Protein AF-A0AAP2CQ10-F1 (afdb_monomer)

Nearest PDB structures (foldseek):
  6xfl-assembly1_A  TM=2.864E-01  e=7.349E+00  Salmonella enterica subsp. enterica serovar Typhimurium str. LT2

Mean predicted aligned error: 11.49 Å

Solvent-accessible surface area (backbone atoms only — not comparable to full-atom values): 4406 Å² total; per-residue (Å²): 137,85,83,80,81,82,75,81,89,60,76,64,66,57,59,71,42,44,65,60,50,53,54,52,50,48,54,50,53,52,51,60,68,40,47,63,59,54,50,48,50,58,59,66,72,48,53,70,68,60,29,48,78,70,75,39,55,82,85,43,45,63,61,63,69,49,59,85,78,114

Organism: NCBI:txid2841044

pLDDT: mean 81.54, std 12.0, range [47.59, 93.69]

Structure (mmCIF, N/CA/C/O backbone):
data_AF-A0AAP2CQ10-F1
#
_entry.id   AF-A0AAP2CQ10-F1
#
loop_
_atom_site.group_PDB
_atom_site.id
_atom_site.type_symbol
_atom_site.label_atom_id
_atom_site.label_alt_id
_atom_site.label_comp_id
_atom_site.label_asym_id
_atom_site.label_entity_id
_atom_site.label_seq_id
_atom_site.pdbx_PDB_ins_code
_atom_site.Cartn_x
_atom_site.Cartn_y
_atom_site.Cartn_z
_atom_site.occupancy
_atom_site.B_iso_or_equiv
_atom_site.auth_seq_id
_atom_site.auth_comp_id
_atom_site.auth_asym_id
_atom_site.auth_atom_id
_atom_site.pdbx_PDB_model_num
ATOM 1 N N . MET A 1 1 ? 9.216 -17.695 -55.859 1.00 47.59 1 MET A N 1
ATOM 2 C CA . MET A 1 1 ? 8.914 -17.600 -54.415 1.00 47.59 1 MET A CA 1
ATOM 3 C C . MET A 1 1 ? 9.721 -16.435 -53.864 1.00 47.59 1 MET A C 1
ATOM 5 O O . MET A 1 1 ? 10.939 -16.501 -53.929 1.00 47.59 1 MET A O 1
ATOM 9 N N . VAL A 1 2 ? 9.078 -15.340 -53.448 1.00 49.62 2 VAL A N 1
ATOM 10 C CA . VAL A 1 2 ? 9.766 -14.180 -52.852 1.00 49.62 2 VAL A CA 1
ATOM 11 C C . VAL A 1 2 ? 9.690 -14.334 -51.338 1.00 49.62 2 VAL A C 1
ATOM 13 O O . VAL A 1 2 ? 8.595 -14.399 -50.786 1.00 49.62 2 VAL A O 1
ATOM 16 N N . ALA A 1 3 ? 10.842 -14.442 -50.680 1.00 56.97 3 ALA A N 1
ATOM 17 C CA . ALA A 1 3 ? 10.927 -14.396 -49.228 1.00 56.97 3 ALA A CA 1
ATOM 18 C C . ALA A 1 3 ? 10.835 -12.930 -48.782 1.00 56.97 3 ALA A C 1
ATOM 20 O O . ALA A 1 3 ? 11.728 -12.131 -49.058 1.00 56.97 3 ALA A O 1
ATOM 21 N N . THR A 1 4 ? 9.739 -12.563 -48.123 1.00 60.06 4 THR A N 1
ATOM 22 C CA . THR A 1 4 ? 9.586 -11.251 -47.490 1.00 60.06 4 THR A CA 1
ATOM 23 C C . THR A 1 4 ? 10.244 -11.300 -46.116 1.00 60.06 4 THR A C 1
ATOM 25 O O . THR A 1 4 ? 9.666 -11.805 -45.156 1.00 60.06 4 THR A O 1
ATOM 28 N N . THR A 1 5 ? 11.469 -10.794 -46.005 1.00 61.38 5 THR A N 1
ATOM 29 C CA . THR A 1 5 ? 12.129 -10.617 -44.707 1.00 61.38 5 THR A CA 1
ATOM 30 C C . THR A 1 5 ? 11.481 -9.434 -43.986 1.00 61.38 5 THR A C 1
ATOM 32 O O . THR A 1 5 ? 11.758 -8.278 -44.296 1.00 61.38 5 THR A O 1
ATOM 35 N N . SER A 1 6 ? 10.587 -9.722 -43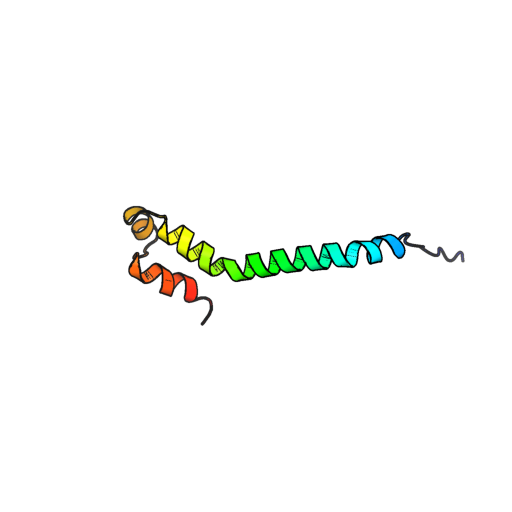.037 1.00 56.06 6 SER A N 1
ATOM 36 C CA . SER A 1 6 ? 10.021 -8.730 -42.116 1.00 56.06 6 SER A CA 1
ATOM 37 C C . SER A 1 6 ? 11.119 -8.245 -41.164 1.00 56.06 6 SER A C 1
ATOM 39 O O . SER A 1 6 ? 11.454 -8.91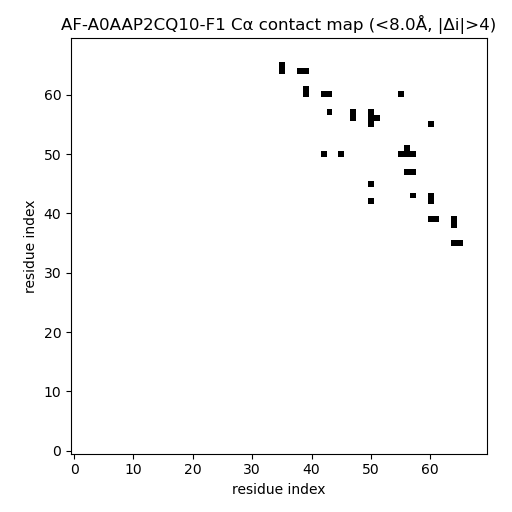4 -40.188 1.00 56.06 6 SER A O 1
ATOM 41 N N . HIS A 1 7 ? 11.743 -7.110 -41.475 1.00 53.97 7 HIS A N 1
ATOM 42 C CA . HIS A 1 7 ? 12.688 -6.460 -40.573 1.00 53.97 7 HIS A CA 1
ATOM 43 C C . HIS A 1 7 ? 11.890 -5.562 -39.626 1.00 53.97 7 HIS A C 1
ATOM 45 O O . HIS A 1 7 ? 11.530 -4.447 -39.992 1.00 53.97 7 HIS A O 1
ATOM 51 N N . ALA A 1 8 ? 11.568 -6.053 -38.426 1.00 62.12 8 ALA A N 1
ATOM 52 C CA . ALA A 1 8 ? 11.016 -5.207 -37.373 1.00 62.12 8 ALA A CA 1
ATOM 53 C C . ALA A 1 8 ? 12.087 -4.166 -36.989 1.00 62.12 8 ALA A C 1
ATOM 55 O O . ALA A 1 8 ? 13.129 -4.546 -36.445 1.00 62.12 8 ALA A O 1
ATOM 56 N N . PRO A 1 9 ? 11.898 -2.865 -37.269 1.00 60.62 9 PRO A N 1
ATOM 57 C CA . PRO A 1 9 ? 12.880 -1.879 -36.869 1.00 60.62 9 PRO A CA 1
ATOM 58 C C . PRO A 1 9 ? 12.678 -1.631 -35.372 1.00 60.62 9 PRO A C 1
ATOM 60 O O . PRO A 1 9 ? 11.625 -1.129 -34.992 1.00 60.62 9 PRO A O 1
ATOM 63 N N . THR A 1 10 ? 13.634 -2.028 -34.518 1.00 65.19 10 THR A N 1
ATOM 64 C CA . THR A 1 10 ? 14.133 -1.268 -33.335 1.00 65.19 10 THR A CA 1
ATOM 65 C C . THR A 1 10 ? 14.904 -2.133 -32.314 1.00 65.19 10 THR A C 1
ATOM 67 O O . THR A 1 10 ? 14.416 -2.425 -31.220 1.00 65.19 10 THR A O 1
ATOM 70 N N . PRO A 1 11 ? 16.171 -2.484 -32.590 1.00 69.75 11 PRO A N 1
ATOM 71 C CA . PRO A 1 11 ? 17.045 -3.071 -31.572 1.00 69.75 11 PRO A CA 1
ATOM 72 C C . PRO A 1 11 ? 17.672 -2.023 -30.631 1.00 69.75 11 PRO A C 1
ATOM 74 O O . PRO A 1 11 ? 17.990 -2.339 -29.493 1.00 69.75 11 PRO A O 1
A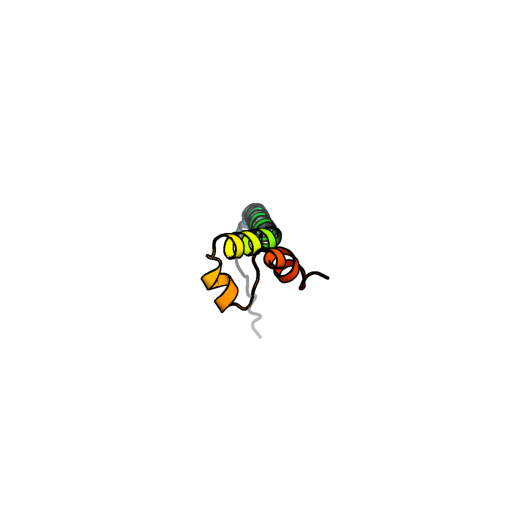TOM 77 N N . LEU A 1 12 ? 17.831 -0.763 -31.057 1.00 75.81 12 LEU A N 1
ATOM 78 C CA . LEU A 1 12 ? 18.514 0.258 -30.246 1.00 75.81 12 LEU A CA 1
ATOM 79 C C . LEU A 1 12 ? 17.596 0.919 -29.203 1.00 75.81 12 LEU A C 1
ATOM 81 O O . LEU A 1 12 ? 17.965 1.050 -28.038 1.00 75.81 12 LEU A O 1
ATOM 85 N N . LEU A 1 13 ? 16.378 1.305 -29.594 1.00 76.31 13 LEU A N 1
ATOM 86 C CA . LEU A 1 13 ? 15.418 1.939 -28.678 1.00 76.31 13 LEU A CA 1
ATOM 87 C C . LEU A 1 13 ? 14.955 0.994 -27.561 1.00 76.31 13 LEU A C 1
ATOM 89 O O . LEU A 1 13 ? 14.687 1.436 -26.445 1.00 76.31 13 LEU A O 1
ATOM 93 N N . SER A 1 14 ? 14.891 -0.312 -27.827 1.00 76.25 14 SER A N 1
ATOM 94 C CA . SER A 1 14 ? 14.517 -1.309 -26.824 1.00 76.25 14 SER A CA 1
ATOM 95 C C . SER A 1 14 ? 15.570 -1.443 -25.722 1.00 76.25 14 SER A C 1
ATOM 97 O O . SER A 1 14 ? 15.180 -1.551 -24.558 1.00 76.25 14 SER A O 1
ATOM 99 N N . VAL A 1 15 ? 16.859 -1.350 -26.075 1.00 83.12 15 VAL A N 1
ATOM 100 C CA . VAL A 1 15 ? 18.001 -1.350 -25.145 1.00 83.12 15 VAL A CA 1
ATOM 101 C C . VAL A 1 15 ? 18.033 -0.072 -24.307 1.00 83.12 15 VAL A C 1
ATOM 103 O O . VAL A 1 15 ? 18.167 -0.144 -23.089 1.00 83.12 15 VAL A O 1
ATOM 106 N N . LEU A 1 16 ? 17.816 1.097 -24.919 1.00 86.31 16 LEU A N 1
ATOM 107 C CA . LEU A 1 16 ? 17.756 2.371 -24.186 1.00 86.31 16 LEU A CA 1
ATOM 108 C C . LEU A 1 16 ? 16.574 2.445 -23.204 1.00 86.31 16 LEU A C 1
ATOM 110 O O . LEU A 1 16 ? 16.647 3.147 -22.199 1.00 86.31 16 LEU A O 1
ATOM 114 N N . ALA A 1 17 ? 15.500 1.693 -23.455 1.00 86.00 17 ALA A N 1
ATOM 115 C CA . ALA A 1 17 ? 14.344 1.614 -22.566 1.00 86.00 17 ALA A CA 1
ATOM 116 C C . ALA A 1 17 ? 14.515 0.625 -21.391 1.00 86.00 17 ALA A C 1
ATOM 118 O O . ALA A 1 17 ? 13.687 0.625 -20.481 1.00 86.00 17 ALA A O 1
ATOM 119 N N . VAL A 1 18 ? 15.564 -0.210 -21.371 1.00 86.00 18 VAL A N 1
ATOM 120 C CA . VAL A 1 18 ? 15.837 -1.174 -20.283 1.00 86.00 18 VAL A CA 1
ATOM 121 C C . VAL A 1 18 ? 15.862 -0.532 -18.884 1.00 86.00 18 VAL A C 1
ATOM 123 O O . VAL A 1 18 ? 15.128 -1.024 -18.024 1.00 86.00 18 VAL A O 1
ATOM 126 N N . PRO A 1 19 ? 16.611 0.560 -18.617 1.00 85.62 19 PRO A N 1
ATOM 127 C CA . PRO A 1 19 ? 16.637 1.164 -17.282 1.00 85.62 19 PRO A CA 1
ATOM 128 C C . PRO A 1 19 ? 15.262 1.696 -16.861 1.00 85.62 19 PRO A C 1
ATOM 130 O O . PRO A 1 19 ? 14.837 1.486 -15.728 1.00 85.62 19 PRO A O 1
ATOM 133 N N . PHE A 1 20 ? 14.519 2.311 -17.783 1.00 90.56 20 PHE A N 1
ATOM 134 C CA . PHE A 1 20 ? 13.184 2.838 -17.497 1.00 90.56 20 PHE A CA 1
ATOM 135 C C . PHE A 1 20 ? 12.177 1.727 -17.179 1.00 90.56 20 PHE A C 1
ATOM 137 O O . PHE A 1 20 ? 11.354 1.887 -16.279 1.00 90.56 20 PHE A O 1
ATOM 144 N N . ARG A 1 21 ? 12.275 0.573 -17.852 1.00 87.38 21 ARG A N 1
ATOM 145 C CA . ARG A 1 21 ? 11.466 -0.608 -17.514 1.00 87.38 21 A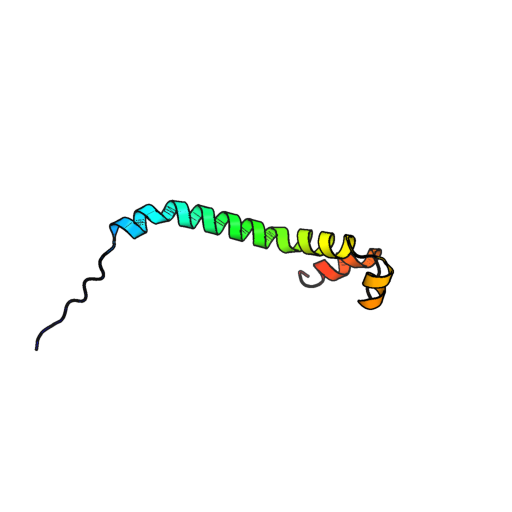RG A CA 1
ATOM 146 C C . ARG A 1 21 ? 11.812 -1.161 -16.135 1.00 87.38 21 ARG A C 1
ATOM 148 O O . ARG A 1 21 ? 10.904 -1.499 -15.387 1.00 87.38 21 ARG A O 1
ATOM 155 N N . ALA A 1 22 ? 13.094 -1.218 -15.776 1.00 88.38 22 ALA A N 1
ATOM 156 C CA . ALA A 1 22 ? 13.517 -1.680 -14.455 1.00 88.38 22 ALA A CA 1
ATOM 157 C C . ALA A 1 22 ? 12.967 -0.784 -13.330 1.00 88.38 22 ALA A C 1
ATOM 159 O O . ALA A 1 22 ? 12.430 -1.291 -12.348 1.00 88.38 22 ALA A O 1
ATOM 160 N N . VAL A 1 23 ? 13.026 0.539 -13.506 1.00 90.94 23 VAL A N 1
ATOM 161 C CA . VAL A 1 23 ? 12.463 1.509 -12.553 1.00 90.94 23 VAL A CA 1
ATOM 162 C C . VAL A 1 23 ? 10.938 1.388 -12.465 1.00 90.94 23 VAL A C 1
ATOM 164 O O . VAL A 1 23 ? 10.391 1.350 -11.366 1.00 90.94 23 VAL A O 1
ATOM 167 N N . GLY A 1 24 ? 10.242 1.272 -13.600 1.00 87.50 24 GLY A N 1
ATOM 168 C CA . GLY A 1 24 ? 8.789 1.070 -13.619 1.00 87.50 24 GLY A CA 1
ATOM 169 C C . GLY A 1 24 ? 8.364 -0.206 -12.888 1.00 87.50 24 GLY A C 1
ATOM 170 O O . GLY A 1 24 ? 7.473 -0.167 -12.040 1.00 87.50 24 GLY A O 1
ATOM 171 N N . ASN A 1 25 ? 9.058 -1.316 -13.144 1.00 87.31 25 ASN A N 1
ATOM 172 C CA . ASN A 1 25 ? 8.806 -2.588 -12.468 1.00 87.31 25 ASN A CA 1
ATOM 173 C C . ASN A 1 25 ? 9.089 -2.505 -10.962 1.00 87.31 25 ASN A C 1
ATOM 175 O O . ASN A 1 25 ? 8.356 -3.094 -10.174 1.00 87.31 25 ASN A O 1
ATOM 179 N N . PHE A 1 26 ? 10.112 -1.752 -10.548 1.00 86.31 26 PHE A N 1
ATOM 180 C CA . PHE A 1 26 ? 10.400 -1.517 -9.134 1.00 86.31 26 PHE A CA 1
ATOM 181 C C . PHE A 1 26 ? 9.243 -0.796 -8.432 1.00 86.31 26 PHE A C 1
ATOM 183 O O . PHE A 1 26 ? 8.772 -1.263 -7.398 1.00 86.31 26 PHE A O 1
ATOM 190 N N . PHE A 1 27 ? 8.731 0.298 -9.003 1.00 86.00 27 PHE A N 1
ATOM 191 C CA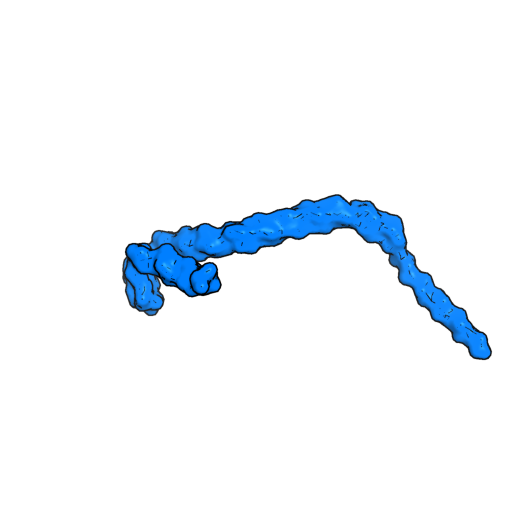 . PHE A 1 27 ? 7.585 1.001 -8.420 1.00 86.00 27 PHE A CA 1
ATOM 192 C C . PHE A 1 27 ? 6.328 0.134 -8.379 1.00 86.00 27 PHE A C 1
ATOM 194 O O . PHE A 1 27 ? 5.593 0.181 -7.395 1.00 86.00 27 PHE A O 1
ATOM 201 N N . MET A 1 28 ? 6.099 -0.684 -9.408 1.00 84.06 28 MET A N 1
ATOM 202 C CA . MET A 1 28 ? 4.981 -1.623 -9.423 1.00 84.06 28 MET A CA 1
ATOM 203 C C . MET A 1 28 ? 5.119 -2.678 -8.314 1.00 84.06 28 MET A C 1
ATOM 205 O O . MET A 1 28 ? 4.167 -2.899 -7.574 1.00 84.06 28 MET A O 1
ATOM 209 N N . ALA A 1 29 ? 6.316 -3.235 -8.112 1.00 80.88 29 ALA A N 1
ATOM 210 C CA . ALA A 1 29 ? 6.592 -4.179 -7.029 1.00 80.88 29 ALA A CA 1
ATOM 211 C C . ALA A 1 29 ? 6.425 -3.544 -5.635 1.00 80.88 29 ALA A C 1
ATOM 213 O O . ALA A 1 29 ? 5.888 -4.174 -4.728 1.00 80.88 29 ALA A O 1
ATOM 214 N N . VAL A 1 30 ? 6.831 -2.281 -5.456 1.00 80.62 30 VAL A N 1
ATOM 215 C CA . VAL A 1 30 ? 6.596 -1.535 -4.207 1.00 80.62 30 VAL A CA 1
ATOM 216 C C . VAL A 1 30 ? 5.101 -1.273 -3.989 1.00 80.62 30 VAL A C 1
ATOM 218 O O . VAL A 1 30 ? 4.609 -1.411 -2.870 1.00 80.62 30 VAL A O 1
ATOM 221 N N . ALA A 1 31 ? 4.360 -0.931 -5.045 1.00 76.12 31 ALA A N 1
ATOM 222 C CA . ALA A 1 31 ? 2.914 -0.731 -4.975 1.00 76.12 31 ALA A CA 1
ATOM 223 C C . ALA A 1 31 ? 2.171 -2.033 -4.630 1.00 76.12 31 ALA A C 1
ATOM 225 O O . ALA A 1 31 ? 1.267 -2.025 -3.795 1.00 76.12 31 ALA A O 1
ATOM 226 N N . GLU A 1 32 ? 2.586 -3.158 -5.212 1.00 75.75 32 GLU A N 1
ATOM 227 C CA . GLU A 1 32 ? 2.064 -4.485 -4.879 1.00 75.75 32 GLU A CA 1
ATOM 228 C C . GLU A 1 32 ? 2.389 -4.871 -3.430 1.00 75.75 32 GLU A C 1
ATOM 230 O O . GLU A 1 32 ? 1.499 -5.319 -2.702 1.00 75.75 32 GLU A O 1
ATOM 235 N N . ALA A 1 33 ? 3.617 -4.616 -2.968 1.00 72.81 33 ALA A N 1
ATOM 236 C CA . ALA A 1 33 ? 4.030 -4.881 -1.591 1.00 72.81 33 ALA A CA 1
ATOM 237 C C . ALA A 1 33 ? 3.252 -4.040 -0.560 1.00 72.81 33 ALA A C 1
ATOM 239 O O . ALA A 1 33 ? 2.931 -4.525 0.523 1.00 72.81 33 ALA A O 1
ATOM 240 N N . SER A 1 34 ? 2.895 -2.797 -0.901 1.00 72.25 34 SER A N 1
ATOM 241 C CA . SER A 1 34 ? 2.132 -1.896 -0.023 1.00 72.25 34 SER A CA 1
ATOM 242 C C . SER A 1 34 ? 0.617 -2.153 -0.035 1.00 72.25 34 SER A C 1
ATOM 244 O O . SER A 1 34 ? -0.130 -1.570 0.754 1.00 72.25 34 SER A O 1
ATOM 246 N N . SER A 1 35 ? 0.127 -3.048 -0.899 1.00 79.00 35 SER A N 1
ATOM 247 C CA . SER A 1 35 ? -1.312 -3.287 -1.067 1.00 79.00 35 SER A CA 1
ATOM 248 C C . SER A 1 35 ? -2.018 -3.679 0.237 1.00 79.00 35 SER A C 1
ATOM 250 O O . SER A 1 35 ? -3.129 -3.211 0.483 1.00 79.00 35 SER A O 1
ATOM 252 N N . LEU A 1 36 ? -1.362 -4.465 1.099 1.00 80.00 36 LEU A N 1
ATOM 253 C CA . LEU A 1 36 ? -1.851 -4.847 2.426 1.00 80.00 36 LEU A CA 1
ATOM 254 C C . LEU A 1 36 ? -1.986 -3.648 3.365 1.00 80.00 36 LEU A C 1
ATOM 256 O O . LEU A 1 36 ? -3.045 -3.444 3.958 1.00 80.00 36 LEU A O 1
ATOM 260 N N . HIS A 1 37 ? -0.930 -2.839 3.457 1.00 84.06 37 HIS A N 1
ATOM 261 C CA . HIS A 1 37 ? -0.907 -1.647 4.299 1.00 84.06 37 HIS A CA 1
ATOM 262 C C . HIS A 1 37 ? -2.003 -0.666 3.880 1.00 84.06 37 HIS A C 1
ATOM 264 O O . HIS A 1 37 ? -2.802 -0.227 4.703 1.00 84.06 37 HIS A O 1
ATOM 270 N N . HIS A 1 38 ? -2.120 -0.413 2.575 1.00 85.50 38 HIS A N 1
ATOM 271 C CA . HIS A 1 38 ? -3.142 0.472 2.032 1.00 85.50 38 HIS A CA 1
ATOM 272 C C . HIS A 1 38 ? -4.568 -0.044 2.291 1.00 85.50 38 HIS A C 1
ATOM 274 O O . HIS A 1 38 ? -5.494 0.735 2.514 1.00 85.50 38 HIS A O 1
ATOM 280 N N . ARG A 1 39 ? -4.765 -1.369 2.303 1.00 86.69 39 ARG A N 1
ATOM 281 C CA . ARG A 1 39 ? -6.054 -1.998 2.630 1.00 86.69 39 ARG A CA 1
ATOM 282 C C . ARG A 1 39 ? -6.423 -1.814 4.101 1.00 86.69 39 ARG A C 1
ATOM 284 O O . ARG A 1 39 ? -7.578 -1.502 4.386 1.00 86.69 39 ARG A O 1
ATOM 291 N N . VAL A 1 40 ? -5.456 -1.978 5.007 1.00 89.06 40 VAL A N 1
ATOM 292 C CA . VAL A 1 40 ? -5.646 -1.718 6.442 1.00 89.06 40 VAL A CA 1
ATOM 293 C C . VAL A 1 40 ? -5.955 -0.243 6.674 1.00 89.06 40 VAL A C 1
ATOM 295 O O . VAL A 1 40 ? -6.945 0.052 7.338 1.00 89.06 40 VAL A O 1
ATOM 298 N N . GLU A 1 41 ? -5.187 0.681 6.091 1.00 88.50 41 GLU A N 1
ATOM 299 C CA . GLU A 1 41 ? -5.438 2.126 6.210 1.00 88.50 41 GLU A CA 1
ATOM 300 C 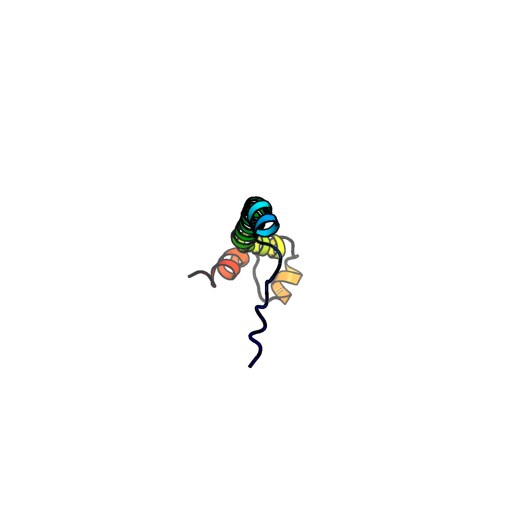C . GLU A 1 41 ? -6.823 2.508 5.690 1.00 88.50 41 GLU A C 1
ATOM 302 O O . GLU A 1 41 ? -7.571 3.201 6.375 1.00 88.50 41 GLU A O 1
ATOM 307 N N . LYS A 1 42 ? -7.208 2.004 4.512 1.00 89.75 42 LYS A N 1
ATOM 308 C CA . LYS A 1 42 ? -8.518 2.285 3.919 1.00 89.75 42 LYS A CA 1
ATOM 309 C C . LYS A 1 42 ? -9.672 1.813 4.801 1.00 89.75 42 LYS A C 1
ATOM 311 O O . LYS A 1 42 ? -10.668 2.517 4.897 1.00 89.75 42 LYS A O 1
ATOM 316 N N . LEU A 1 43 ? -9.558 0.638 5.423 1.00 89.19 43 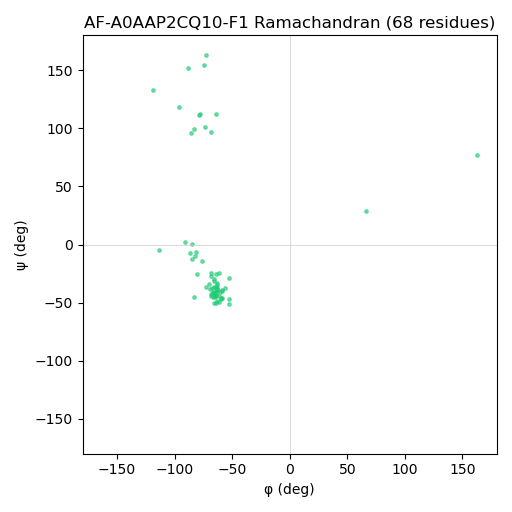LEU A N 1
ATOM 317 C CA . LEU A 1 43 ? -10.568 0.140 6.364 1.00 89.19 43 LEU A CA 1
ATOM 318 C C . LEU A 1 43 ? -10.533 0.896 7.694 1.00 89.19 43 LEU A C 1
ATOM 320 O O . LEU A 1 43 ? -11.579 1.169 8.269 1.00 89.19 43 LEU A O 1
ATOM 324 N N . SER A 1 44 ? -9.345 1.279 8.157 1.00 87.94 44 SER A N 1
ATOM 325 C CA . SER A 1 44 ? -9.167 2.037 9.398 1.00 87.94 44 SER A CA 1
ATOM 326 C C . SER A 1 44 ? -9.708 3.464 9.290 1.00 87.94 44 SER A C 1
ATOM 328 O O . SER A 1 44 ? -10.113 4.031 10.303 1.00 87.94 44 SER A O 1
ATOM 330 N N . ALA A 1 45 ? -9.746 4.024 8.079 1.00 93.06 45 ALA A N 1
ATOM 331 C CA . ALA A 1 45 ? -10.312 5.337 7.782 1.00 93.06 45 ALA A CA 1
ATOM 332 C C . ALA A 1 45 ? -11.853 5.367 7.748 1.00 93.06 45 ALA A C 1
ATOM 334 O O . ALA A 1 45 ? -12.426 6.453 7.759 1.00 93.06 45 ALA A O 1
ATOM 335 N N . LEU A 1 46 ? -12.524 4.209 7.694 1.00 91.88 46 LEU A N 1
ATOM 336 C CA . LEU A 1 46 ? -13.988 4.127 7.753 1.00 91.88 46 LEU A CA 1
ATOM 337 C C . LEU A 1 46 ? -14.496 4.373 9.175 1.00 91.88 46 LEU A C 1
ATOM 339 O O . LEU A 1 46 ? -13.785 4.097 10.146 1.00 91.88 46 LEU A O 1
ATOM 343 N N . SER A 1 47 ? -15.735 4.845 9.306 1.00 91.12 47 SER A N 1
ATOM 344 C CA . SER A 1 47 ? -16.417 4.922 10.601 1.00 91.12 47 SER A CA 1
ATOM 345 C C . SER A 1 47 ? -16.828 3.531 11.103 1.00 91.12 47 SER A C 1
ATOM 347 O O . SER A 1 47 ? -16.894 2.563 10.341 1.00 91.12 47 SER A O 1
ATOM 349 N N . ASP A 1 48 ? -17.132 3.413 12.395 1.00 90.94 48 ASP A N 1
ATOM 350 C CA . ASP A 1 48 ? -17.557 2.131 12.973 1.00 90.94 48 ASP A CA 1
ATOM 351 C C . ASP A 1 48 ? -18.914 1.662 12.415 1.00 90.94 48 ASP A C 1
ATOM 353 O O . ASP A 1 48 ? -19.133 0.464 12.256 1.00 90.94 48 ASP A O 1
ATOM 357 N N . GLU A 1 49 ? -19.795 2.590 12.026 1.00 91.62 49 GLU A N 1
ATOM 358 C CA . GLU A 1 49 ? -21.063 2.285 11.346 1.00 91.62 49 GLU A CA 1
ATOM 359 C C . GLU A 1 49 ? -20.826 1.702 9.946 1.00 91.62 49 GLU A C 1
ATOM 361 O O . GLU A 1 49 ? -21.466 0.728 9.545 1.00 91.62 49 GLU A O 1
ATOM 366 N N . GLU A 1 50 ? -19.868 2.260 9.203 1.00 90.88 50 GLU A N 1
ATOM 367 C CA . GLU A 1 50 ? -19.484 1.775 7.875 1.00 90.88 50 GLU A CA 1
ATOM 368 C C . GLU A 1 50 ? -18.763 0.423 7.939 1.00 90.88 50 GLU A C 1
ATOM 370 O O . GLU A 1 50 ? -18.925 -0.413 7.044 1.00 90.88 50 GLU A O 1
ATOM 375 N N . LEU A 1 51 ? -17.978 0.194 8.993 1.00 92.44 51 LEU A N 1
ATOM 376 C CA . LEU A 1 51 ? -17.373 -1.103 9.290 1.00 92.44 51 LEU A CA 1
ATOM 377 C C . LEU A 1 51 ? -18.450 -2.136 9.644 1.00 92.44 51 LEU A C 1
ATOM 379 O O . LEU A 1 51 ? -18.466 -3.220 9.057 1.00 92.44 51 LEU A O 1
ATOM 383 N N . ALA A 1 52 ? -19.418 -1.779 10.491 1.00 93.19 52 ALA A N 1
ATOM 384 C CA . ALA A 1 52 ? -20.541 -2.644 10.847 1.00 93.19 52 ALA A CA 1
ATOM 385 C C . ALA A 1 52 ? -21.426 -2.982 9.635 1.00 93.19 52 ALA A C 1
ATOM 387 O O . ALA A 1 52 ? -21.817 -4.137 9.463 1.00 93.19 52 ALA A O 1
ATOM 388 N N . ALA A 1 53 ? -21.667 -2.024 8.733 1.00 93.69 53 ALA A N 1
ATOM 389 C CA . ALA A 1 53 ? -22.365 -2.262 7.466 1.00 93.69 53 ALA A CA 1
ATOM 390 C C . ALA A 1 53 ? -21.624 -3.259 6.554 1.00 93.69 53 ALA A C 1
ATOM 392 O O . ALA A 1 53 ? -22.236 -3.926 5.720 1.00 93.69 53 ALA A O 1
ATOM 393 N N . LYS A 1 54 ? -20.302 -3.385 6.721 1.00 89.12 54 LYS A N 1
ATOM 394 C CA . LYS A 1 54 ? -19.453 -4.384 6.053 1.00 89.12 54 LYS A CA 1
ATOM 395 C C . LYS A 1 54 ? -19.311 -5.683 6.855 1.00 89.12 54 LYS A C 1
ATOM 397 O O . LYS A 1 54 ? -18.595 -6.577 6.409 1.00 89.12 54 LYS A O 1
ATOM 402 N N . GLY A 1 55 ? -19.976 -5.799 8.007 1.00 93.12 55 GLY A N 1
ATOM 403 C CA . GLY A 1 55 ? -19.870 -6.945 8.910 1.00 93.12 55 GLY A CA 1
ATOM 404 C C . GLY A 1 55 ? -18.490 -7.079 9.553 1.00 93.12 55 GLY A C 1
ATOM 405 O O . GLY A 1 55 ? -18.053 -8.195 9.821 1.00 93.12 55 GLY A O 1
ATOM 406 N N . LEU A 1 56 ? -17.783 -5.962 9.742 1.00 93.12 56 LEU A N 1
ATOM 407 C CA . LEU A 1 56 ? -16.416 -5.923 10.246 1.00 93.12 56 LEU A CA 1
ATOM 408 C C . LEU A 1 56 ? -16.349 -5.143 11.563 1.00 93.12 56 LEU A C 1
ATOM 410 O O . LEU A 1 56 ? -16.878 -4.038 11.650 1.00 93.12 56 LEU A O 1
ATOM 414 N N . ALA A 1 57 ? -15.664 -5.684 12.570 1.00 92.69 57 ALA A N 1
ATOM 415 C CA . ALA A 1 57 ? -15.260 -4.917 13.745 1.00 92.69 57 ALA A CA 1
ATOM 416 C C . ALA A 1 57 ? -13.898 -4.250 13.497 1.00 92.69 57 ALA A C 1
ATOM 418 O O . ALA A 1 57 ? -13.068 -4.767 12.745 1.00 92.69 57 ALA A O 1
ATOM 419 N N . ARG A 1 58 ? -13.637 -3.106 14.144 1.00 92.00 58 ARG A N 1
ATOM 420 C CA . ARG A 1 58 ? -12.368 -2.369 13.990 1.00 92.00 58 ARG A CA 1
ATOM 421 C C . ARG A 1 58 ? -11.148 -3.208 14.380 1.00 92.00 58 ARG A C 1
ATOM 423 O O . ARG A 1 58 ? -10.120 -3.163 13.712 1.00 92.00 58 ARG A O 1
ATOM 430 N N . GLU A 1 59 ? -11.285 -4.000 15.432 1.00 91.81 59 GLU A N 1
ATOM 431 C CA . GLU A 1 59 ? -10.268 -4.930 15.930 1.00 91.81 59 GLU A CA 1
ATOM 432 C C . GLU A 1 59 ? -10.001 -6.114 14.983 1.00 91.81 59 GLU A C 1
ATOM 434 O O . GLU A 1 59 ? -8.879 -6.618 14.924 1.00 91.81 59 GLU A O 1
ATOM 439 N N . ASP A 1 60 ? -10.973 -6.475 14.142 1.00 92.31 60 ASP A N 1
ATOM 440 C CA . ASP A 1 60 ? -10.847 -7.565 13.172 1.00 92.31 60 ASP A CA 1
ATOM 441 C C . ASP A 1 60 ? -10.233 -7.135 11.832 1.00 92.31 60 ASP A C 1
ATOM 443 O O . ASP A 1 60 ? -9.931 -7.994 11.001 1.00 92.31 60 ASP A O 1
ATOM 447 N N . ILE A 1 61 ? -10.009 -5.833 11.598 1.00 91.06 61 ILE A N 1
ATOM 448 C CA . ILE A 1 61 ? -9.492 -5.302 10.321 1.00 91.06 61 ILE A CA 1
ATOM 449 C C . ILE A 1 61 ? -8.199 -6.008 9.905 1.00 91.06 61 ILE A C 1
ATOM 451 O O . ILE A 1 61 ? -8.067 -6.437 8.757 1.00 91.06 61 ILE A O 1
ATOM 455 N N . VAL A 1 62 ? -7.252 -6.156 10.833 1.00 88.25 62 VAL A N 1
ATOM 456 C CA . VAL A 1 62 ? -5.959 -6.793 10.552 1.00 88.25 62 VAL A CA 1
ATOM 457 C C . VAL A 1 62 ? -6.167 -8.270 10.216 1.00 88.25 62 VAL A C 1
ATOM 459 O O . VAL A 1 62 ? -5.737 -8.728 9.162 1.00 88.25 62 VAL A O 1
ATOM 462 N N . SER A 1 63 ? -6.901 -9.010 11.049 1.00 89.94 63 SER A N 1
ATOM 463 C CA . SER A 1 63 ? -7.177 -10.433 10.811 1.00 89.94 63 SER A CA 1
ATOM 464 C C . SER A 1 63 ? -7.901 -10.666 9.476 1.00 89.94 63 SER A C 1
ATOM 466 O O . SER A 1 63 ? -7.556 -11.569 8.715 1.00 89.94 63 SER A O 1
ATOM 468 N N . HIS A 1 64 ? -8.858 -9.801 9.132 1.00 90.00 64 HIS A N 1
ATOM 469 C CA . HIS A 1 64 ? -9.591 -9.844 7.870 1.00 90.00 64 HIS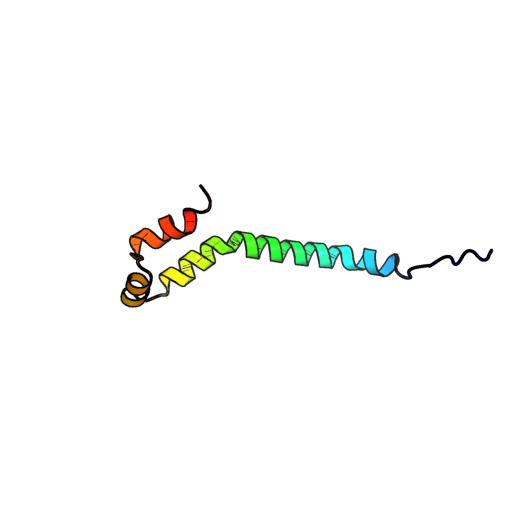 A CA 1
ATOM 470 C C . HIS A 1 64 ? -8.696 -9.582 6.653 1.00 90.00 64 HIS A C 1
ATOM 472 O O . HIS A 1 64 ? -8.790 -10.300 5.659 1.00 90.00 64 HIS A O 1
ATOM 478 N N . VAL A 1 65 ? -7.821 -8.575 6.720 1.00 87.62 65 VAL A N 1
ATOM 479 C CA . VAL A 1 65 ? -6.927 -8.214 5.610 1.00 87.62 65 VAL A CA 1
ATOM 480 C C . VAL A 1 65 ? -5.851 -9.282 5.378 1.00 87.62 65 VAL A C 1
ATOM 482 O O . VAL A 1 65 ? -5.548 -9.601 4.228 1.00 87.62 65 VAL A O 1
ATOM 485 N N . PHE A 1 66 ? -5.315 -9.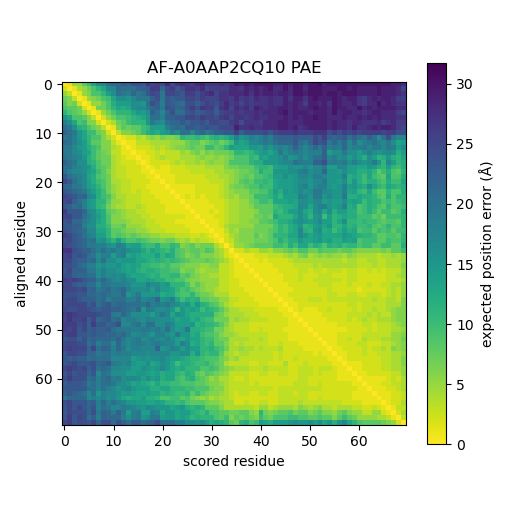876 6.445 1.00 87.12 66 PHE A N 1
ATOM 486 C CA . PHE A 1 66 ? -4.253 -10.883 6.361 1.00 87.12 66 PHE A CA 1
ATOM 487 C C . PHE A 1 66 ? -4.760 -12.315 6.125 1.00 87.12 66 PHE A C 1
ATOM 489 O O . PHE A 1 66 ? -3.965 -13.168 5.741 1.00 87.12 66 PHE A O 1
ATOM 496 N N . ARG A 1 67 ? -6.068 -12.590 6.261 1.00 86.62 67 ARG A N 1
ATOM 497 C CA . ARG A 1 67 ? -6.666 -13.923 6.025 1.00 86.62 67 ARG A CA 1
ATOM 498 C C . ARG A 1 67 ? -6.329 -14.525 4.655 1.00 86.62 67 ARG A C 1
ATOM 500 O O . ARG A 1 67 ? -6.289 -15.738 4.532 1.00 86.62 67 ARG A O 1
ATOM 507 N N . ASN A 1 68 ? -6.092 -13.700 3.638 1.00 75.62 68 ASN A N 1
ATOM 508 C CA . ASN A 1 68 ? -5.783 -14.169 2.282 1.00 75.62 68 ASN A CA 1
ATOM 509 C C . ASN A 1 68 ? -4.290 -14.488 2.054 1.00 75.62 68 ASN A C 1
ATOM 511 O O . ASN A 1 68 ? -3.920 -14.822 0.931 1.00 75.62 68 ASN A O 1
ATOM 515 N N . TYR A 1 69 ? -3.440 -14.328 3.075 1.00 72.62 69 TYR A N 1
ATOM 516 C CA . TYR A 1 69 ? -1.984 -14.534 3.005 1.00 72.62 69 TYR A CA 1
ATOM 517 C C . TYR A 1 69 ? -1.483 -15.717 3.853 1.00 72.62 69 TYR A C 1
ATOM 519 O O . TYR A 1 69 ? -0.293 -16.028 3.805 1.00 72.62 69 TYR A O 1
ATOM 527 N N . ILE A 1 70 ? -2.376 -16.351 4.615 1.00 60.56 70 ILE A N 1
ATOM 528 C CA . ILE A 1 70 ? -2.167 -17.611 5.349 1.00 60.56 70 ILE A CA 1
ATOM 529 C C . ILE A 1 70 ? -2.826 -18.762 4.594 1.00 60.56 70 ILE A C 1
ATOM 531 O O . ILE A 1 70 ? -2.252 -19.870 4.636 1.00 60.56 70 ILE A O 1
#

Secondary structure (DSSP, 8-state):
----------HHHHHHTHHHHHHHHHHHHHHHHTHHHHHHHHHHTS-HHHHHHTT--GGGHHHHHHTT--

Foldseek 3Di:
DDDDPPDPDDPPVVVVCVVVVVVVVVVVVVVVVCVLVVQLVVLLPDDQVVCVVVVHGNVCSNVVSCVVVD

Sequence (70 aa):
MVATTSHAPTPLLSVLAVPFRAVGNFFMAVAEASSLHHRVEKLSALSDEELAAKGLAREDIVSHVFRNYI

Radius of gyration: 23.41 Å; Cα contacts (8 Å, |Δi|>4): 18; chains: 1; bounding box: 41×23×70 Å